Protein AF-A0A3D2Z974-F1 (afdb_monomer)

Structure (mmCIF, N/CA/C/O backbone):
data_AF-A0A3D2Z974-F1
#
_entry.id   AF-A0A3D2Z974-F1
#
loop_
_atom_site.group_PDB
_atom_site.id
_atom_site.type_symbol
_atom_site.label_atom_id
_atom_site.label_alt_id
_atom_site.label_comp_id
_atom_site.label_asym_id
_atom_site.label_entity_id
_atom_site.label_seq_id
_atom_site.pdbx_PDB_ins_code
_atom_site.Cartn_x
_atom_site.Cartn_y
_atom_site.Cartn_z
_atom_site.occupanc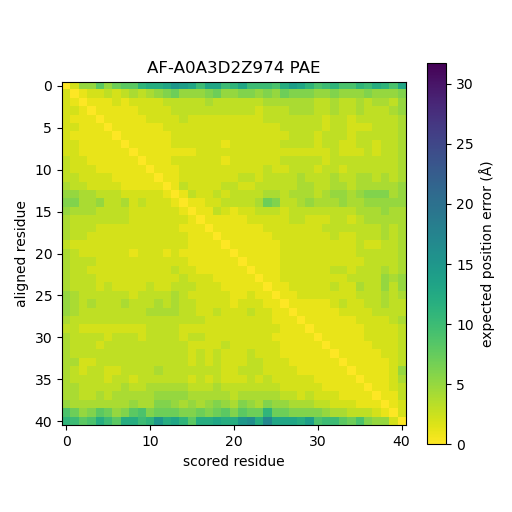y
_atom_site.B_iso_or_equiv
_atom_site.auth_seq_id
_atom_site.auth_comp_id
_atom_site.auth_asym_id
_atom_site.auth_atom_id
_atom_site.pdbx_PDB_model_num
ATOM 1 N N . MET A 1 1 ? -5.287 8.253 8.154 1.00 73.94 1 MET A N 1
ATOM 2 C CA . MET A 1 1 ? -5.312 8.377 6.674 1.00 73.94 1 MET A CA 1
ATOM 3 C C . MET A 1 1 ? -4.517 7.272 5.966 1.00 73.94 1 MET A C 1
ATOM 5 O O . MET A 1 1 ? -5.030 6.725 5.000 1.00 73.94 1 MET A O 1
ATOM 9 N N . GLU A 1 2 ? -3.319 6.891 6.438 1.00 85.19 2 GLU A N 1
ATOM 10 C CA . GLU A 1 2 ? -2.446 5.894 5.771 1.00 85.19 2 GLU A CA 1
ATOM 11 C C . GLU A 1 2 ? -3.122 4.537 5.483 1.00 85.19 2 GLU A C 1
ATOM 13 O O . GLU A 1 2 ? -3.047 4.050 4.357 1.00 85.19 2 GLU A O 1
ATOM 18 N N . ARG A 1 3 ? -3.884 3.979 6.439 1.00 87.88 3 ARG A N 1
ATOM 19 C CA . ARG A 1 3 ? -4.650 2.731 6.238 1.00 87.88 3 ARG A CA 1
ATOM 20 C C . ARG A 1 3 ? -5.558 2.774 5.010 1.00 87.88 3 ARG A C 1
ATOM 22 O O . ARG A 1 3 ? -5.559 1.833 4.229 1.00 87.88 3 ARG A O 1
ATOM 29 N N . LYS A 1 4 ? -6.295 3.873 4.809 1.00 91.19 4 LYS A N 1
ATOM 30 C CA . LYS A 1 4 ? -7.199 4.020 3.656 1.00 91.19 4 LYS A CA 1
ATOM 31 C C . LYS A 1 4 ? -6.434 4.030 2.332 1.00 91.19 4 LYS A C 1
ATOM 33 O O . LYS A 1 4 ? -6.906 3.432 1.378 1.00 91.19 4 LYS A O 1
ATOM 38 N N . ARG A 1 5 ? -5.251 4.657 2.279 1.00 91.88 5 ARG A N 1
ATOM 39 C CA . ARG A 1 5 ? -4.412 4.667 1.067 1.00 91.88 5 ARG A CA 1
ATOM 40 C C . ARG A 1 5 ? -3.910 3.272 0.711 1.00 91.88 5 ARG A C 1
ATOM 42 O O . ARG A 1 5 ? -3.965 2.897 -0.452 1.00 91.88 5 ARG A O 1
ATOM 49 N N . ILE A 1 6 ? -3.462 2.509 1.707 1.00 90.12 6 ILE A N 1
ATOM 50 C CA . ILE A 1 6 ? -2.989 1.135 1.497 1.00 90.12 6 ILE A CA 1
ATOM 51 C C . ILE A 1 6 ? -4.136 0.231 1.052 1.00 90.12 6 ILE A C 1
ATOM 53 O O . ILE A 1 6 ? -3.991 -0.475 0.063 1.00 90.12 6 ILE A O 1
ATOM 57 N N . VAL A 1 7 ? -5.290 0.304 1.719 1.00 91.94 7 VAL A N 1
ATOM 58 C CA . VAL A 1 7 ? -6.474 -0.483 1.342 1.00 91.94 7 VAL A CA 1
ATOM 59 C C . VAL A 1 7 ? -6.958 -0.122 -0.063 1.00 91.94 7 VAL A C 1
ATOM 61 O O . VAL A 1 7 ? -7.196 -1.024 -0.853 1.00 91.94 7 VAL A O 1
ATOM 64 N N . ALA A 1 8 ? -7.029 1.165 -0.411 1.00 93.62 8 ALA A N 1
ATOM 65 C CA . ALA A 1 8 ? -7.425 1.590 -1.752 1.00 93.62 8 ALA A CA 1
ATOM 66 C C . ALA A 1 8 ? -6.434 1.116 -2.826 1.00 93.62 8 ALA A C 1
ATOM 68 O O . ALA A 1 8 ? -6.851 0.636 -3.872 1.00 93.62 8 ALA A O 1
ATOM 69 N N . ALA A 1 9 ? -5.125 1.198 -2.570 1.00 93.44 9 ALA A N 1
ATOM 70 C CA . ALA A 1 9 ? -4.117 0.687 -3.499 1.00 93.44 9 ALA A CA 1
ATOM 71 C C . ALA A 1 9 ? -4.203 -0.838 -3.657 1.00 93.44 9 ALA A C 1
ATOM 73 O O . ALA A 1 9 ? -4.064 -1.343 -4.764 1.00 93.44 9 ALA A O 1
ATOM 74 N N 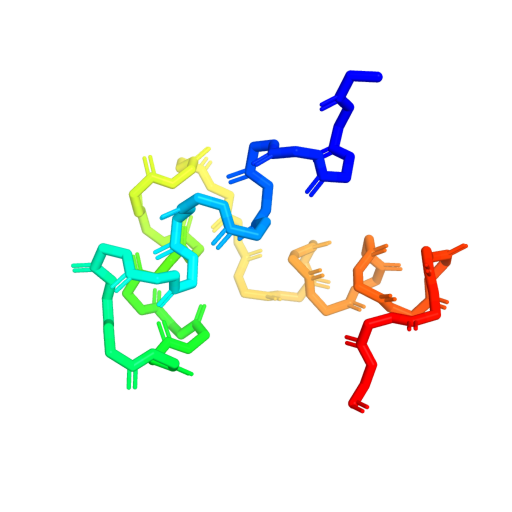. LEU A 1 10 ? -4.470 -1.571 -2.572 1.00 91.31 10 LEU A N 1
ATOM 75 C CA . LEU A 1 10 ? -4.702 -3.015 -2.627 1.00 91.31 10 LEU A CA 1
ATOM 76 C C . LEU A 1 10 ? -5.970 -3.346 -3.418 1.00 91.31 10 LEU A C 1
ATOM 78 O O . LEU A 1 10 ? -5.915 -4.228 -4.262 1.00 91.31 10 LEU A O 1
ATOM 82 N N . GLN A 1 11 ? -7.074 -2.626 -3.203 1.00 93.50 11 GLN A N 1
ATOM 83 C CA . GLN A 1 11 ? -8.316 -2.813 -3.961 1.00 93.50 11 GLN A CA 1
ATOM 84 C C . GLN A 1 11 ? -8.131 -2.506 -5.451 1.00 93.50 11 GLN A C 1
ATOM 86 O O . GLN A 1 11 ? -8.531 -3.304 -6.287 1.00 93.50 11 GLN A O 1
ATOM 91 N N . ASN A 1 12 ? -7.454 -1.405 -5.788 1.00 93.62 12 ASN A N 1
ATOM 92 C CA . ASN A 1 12 ? -7.151 -1.033 -7.175 1.00 93.62 12 ASN A CA 1
ATOM 93 C C . ASN A 1 12 ? -6.212 -2.024 -7.876 1.00 93.62 12 ASN A C 1
ATOM 95 O O . ASN A 1 12 ? -6.142 -2.046 -9.101 1.00 93.62 12 ASN A O 1
ATOM 99 N N . CYS A 1 13 ? -5.453 -2.795 -7.100 1.00 93.31 13 CYS A N 1
ATOM 100 C CA . CYS A 1 13 ? -4.496 -3.774 -7.592 1.00 93.31 13 CYS A CA 1
ATOM 101 C C . CYS A 1 13 ? -4.981 -5.221 -7.416 1.00 93.31 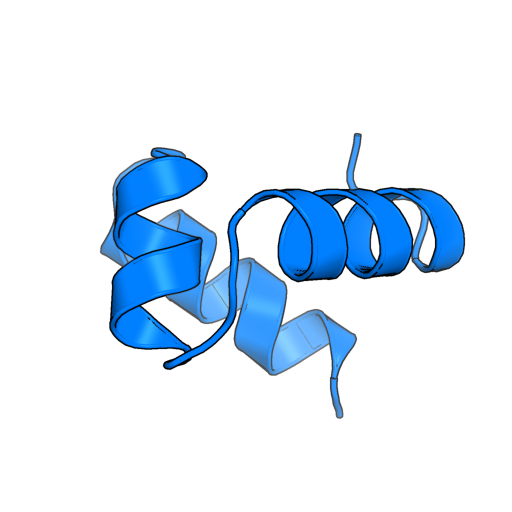13 CYS A C 1
ATOM 103 O O . CYS A 1 13 ? -4.147 -6.123 -7.475 1.00 93.31 13 CYS A O 1
ATOM 105 N N . ASP A 1 14 ? -6.270 -5.462 -7.145 1.00 90.06 14 ASP A N 1
ATOM 106 C CA . ASP A 1 14 ? -6.826 -6.813 -6.935 1.00 90.06 14 ASP A CA 1
ATOM 107 C C . ASP A 1 14 ? -6.080 -7.625 -5.850 1.00 90.06 14 ASP A C 1
ATOM 109 O O . ASP A 1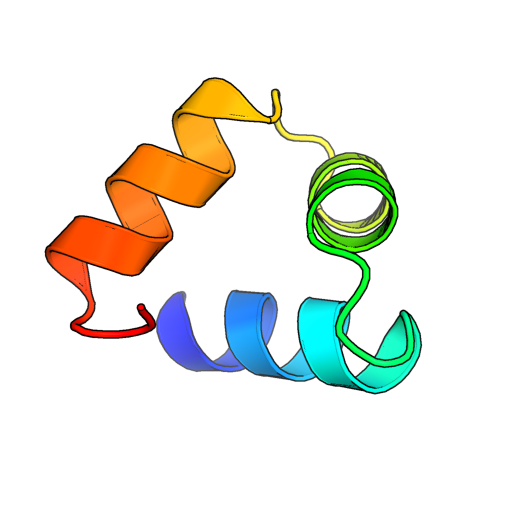 14 ? -5.800 -8.816 -5.963 1.00 90.06 14 ASP A O 1
ATOM 113 N N . GLY A 1 15 ? -5.655 -6.952 -4.780 1.00 85.31 15 GLY A N 1
ATOM 114 C CA . GLY A 1 15 ? -4.870 -7.549 -3.696 1.00 85.31 15 GLY A CA 1
ATOM 115 C C . GLY A 1 15 ? -3.388 -7.760 -4.026 1.00 85.31 15 GLY A C 1
ATOM 116 O O . GLY A 1 15 ? -2.626 -8.234 -3.176 1.00 85.31 15 GLY A O 1
ATOM 117 N N . ASN A 1 16 ? -2.919 -7.362 -5.213 1.00 91.19 16 ASN A N 1
ATOM 118 C CA . ASN A 1 16 ? -1.509 -7.441 -5.571 1.00 91.19 16 ASN A CA 1
ATOM 119 C C . ASN A 1 16 ? -0.687 -6.403 -4.794 1.00 91.19 16 ASN A C 1
ATOM 121 O O . ASN A 1 16 ? -0.515 -5.252 -5.198 1.00 91.19 16 ASN A O 1
ATOM 125 N N . ARG A 1 17 ? -0.108 -6.855 -3.679 1.00 90.25 17 ARG A N 1
ATOM 126 C CA . ARG A 1 17 ? 0.735 -6.059 -2.773 1.00 90.25 17 ARG A CA 1
ATOM 127 C C . ARG A 1 17 ? 1.926 -5.401 -3.488 1.00 90.25 17 ARG A C 1
ATOM 129 O O . ARG A 1 17 ? 2.333 -4.301 -3.126 1.00 90.25 17 ARG A O 1
ATOM 136 N N . THR A 1 18 ? 2.482 -6.031 -4.525 1.00 92.06 18 THR A N 1
ATOM 137 C CA . THR A 1 18 ? 3.618 -5.467 -5.279 1.00 92.06 18 THR A CA 1
ATOM 138 C C . THR A 1 18 ? 3.175 -4.322 -6.186 1.00 92.06 18 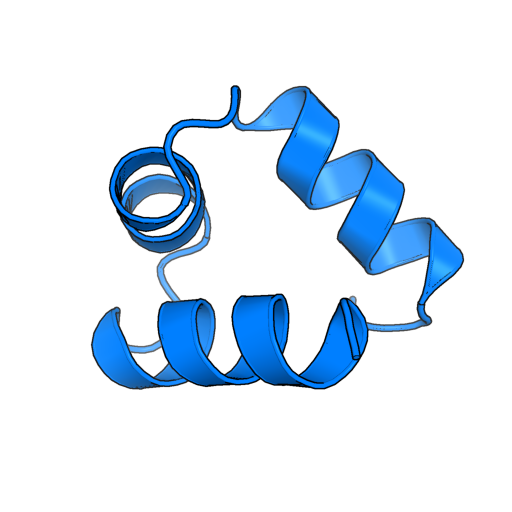THR A C 1
ATOM 140 O O . THR A 1 18 ? 3.841 -3.286 -6.239 1.00 92.06 18 THR A O 1
ATOM 143 N N . ALA A 1 19 ? 2.042 -4.485 -6.871 1.00 93.81 19 ALA A N 1
ATOM 144 C CA . ALA A 1 19 ? 1.451 -3.423 -7.677 1.00 93.81 19 ALA A CA 1
ATOM 145 C C . ALA A 1 19 ? 0.978 -2.259 -6.791 1.00 93.81 19 ALA A C 1
ATOM 147 O O . ALA A 1 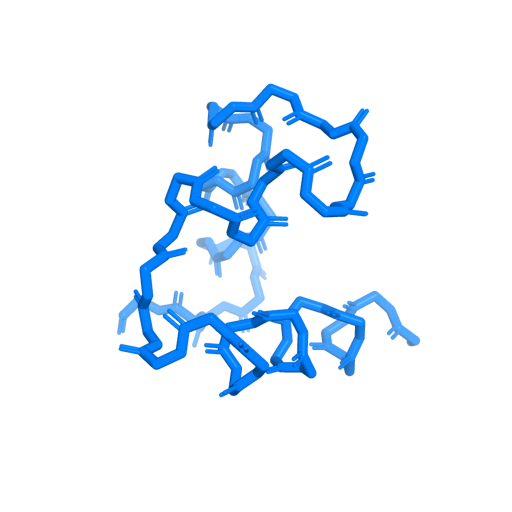19 ? 1.300 -1.111 -7.086 1.00 93.81 19 ALA A O 1
ATOM 148 N N . ALA A 1 20 ? 0.364 -2.551 -5.640 1.00 94.81 20 ALA A N 1
ATOM 149 C CA . ALA A 1 20 ? -0.040 -1.541 -4.665 1.00 94.81 20 ALA A CA 1
ATOM 150 C C . ALA A 1 20 ? 1.162 -0.743 -4.129 1.00 94.81 20 ALA A C 1
ATOM 152 O O . ALA A 1 20 ? 1.092 0.478 -4.006 1.00 94.81 20 ALA A O 1
ATOM 153 N N . ALA A 1 21 ? 2.297 -1.403 -3.863 1.00 94.12 21 ALA A N 1
ATOM 154 C CA . ALA A 1 21 ? 3.529 -0.726 -3.452 1.00 94.12 21 ALA A CA 1
ATOM 155 C C . ALA A 1 21 ? 4.044 0.228 -4.543 1.00 94.12 21 ALA A C 1
ATOM 157 O O . ALA A 1 21 ? 4.372 1.377 -4.245 1.00 94.12 21 ALA A O 1
ATOM 158 N N . ARG A 1 22 ? 4.047 -0.221 -5.809 1.00 94.25 22 ARG A N 1
ATOM 159 C CA . ARG A 1 22 ? 4.398 0.621 -6.965 1.00 94.25 22 ARG A CA 1
ATOM 160 C C . ARG A 1 22 ? 3.443 1.804 -7.120 1.00 94.25 22 ARG A C 1
ATOM 162 O O . ARG A 1 22 ? 3.912 2.923 -7.287 1.00 94.25 22 ARG A O 1
ATOM 169 N N . GLN A 1 23 ? 2.137 1.578 -6.997 1.00 93.25 23 GLN A N 1
ATOM 170 C CA . GLN A 1 23 ? 1.113 2.622 -7.075 1.00 93.25 23 GLN A CA 1
ATOM 171 C C . GLN A 1 23 ? 1.270 3.667 -5.962 1.00 93.25 23 GLN A C 1
ATOM 173 O O . GLN A 1 23 ? 1.045 4.853 -6.180 1.00 93.25 23 GLN A O 1
ATOM 178 N N . LEU A 1 24 ? 1.688 3.238 -4.770 1.00 91.06 24 LEU A N 1
ATOM 179 C CA . LEU A 1 24 ? 1.960 4.117 -3.634 1.00 91.06 24 LEU A CA 1
ATOM 180 C C . LEU A 1 24 ? 3.347 4.780 -3.688 1.00 91.06 24 LEU A C 1
ATOM 182 O O . LEU A 1 24 ? 3.660 5.575 -2.802 1.00 91.06 24 LEU A O 1
ATOM 186 N N . GLY A 1 25 ? 4.184 4.455 -4.680 1.00 94.62 25 GLY A N 1
ATOM 187 C CA . GLY A 1 25 ? 5.543 4.987 -4.809 1.00 94.62 25 GLY A CA 1
ATOM 188 C C . GLY A 1 25 ? 6.484 4.538 -3.688 1.00 94.62 25 GLY A C 1
ATOM 189 O O . GLY A 1 25 ? 7.441 5.236 -3.363 1.00 94.62 25 GLY A O 1
ATOM 190 N N . VAL A 1 26 ? 6.206 3.394 -3.056 1.00 93.56 26 VAL A N 1
ATOM 191 C CA . VAL A 1 26 ? 7.004 2.864 -1.944 1.00 93.56 26 VAL A CA 1
ATOM 192 C C . VAL A 1 26 ? 7.614 1.517 -2.294 1.00 93.56 26 VAL A C 1
ATOM 194 O O . VAL A 1 26 ? 7.073 0.722 -3.060 1.00 93.56 26 VAL A O 1
ATOM 197 N N . HIS A 1 27 ? 8.744 1.214 -1.665 1.00 94.94 27 HIS A N 1
ATOM 198 C CA . HIS A 1 27 ? 9.323 -0.117 -1.757 1.00 94.94 27 HIS A CA 1
ATOM 199 C C . HIS A 1 27 ? 8.392 -1.162 -1.123 1.00 94.94 27 HIS A C 1
ATOM 201 O O . HIS A 1 27 ? 7.765 -0.901 -0.092 1.00 94.94 27 HIS A O 1
ATOM 207 N N . ARG A 1 28 ? 8.363 -2.384 -1.674 1.00 91.69 28 ARG A N 1
ATOM 208 C CA . ARG A 1 28 ? 7.539 -3.497 -1.153 1.00 91.69 28 ARG A CA 1
ATOM 209 C C . ARG A 1 28 ? 7.727 -3.730 0.351 1.00 91.69 28 ARG A C 1
ATOM 211 O O . ARG A 1 28 ? 6.757 -3.921 1.071 1.00 91.69 28 ARG A O 1
ATOM 218 N N . ALA A 1 29 ? 8.967 -3.643 0.839 1.00 94.19 29 ALA A N 1
ATOM 219 C CA . ALA A 1 29 ? 9.297 -3.837 2.252 1.00 94.19 29 ALA A CA 1
ATOM 220 C C . ALA A 1 29 ? 8.669 -2.758 3.152 1.00 94.19 29 ALA A C 1
ATOM 222 O O . ALA A 1 29 ? 8.228 -3.047 4.263 1.00 94.19 29 ALA A O 1
ATOM 223 N N . THR A 1 30 ? 8.581 -1.522 2.656 1.00 93.31 30 THR A N 1
ATOM 224 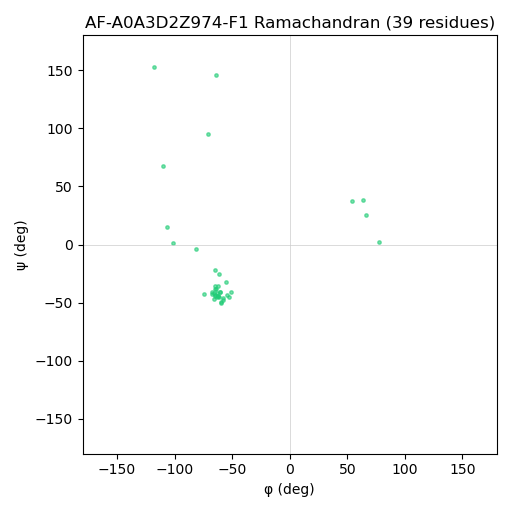C CA . THR A 1 30 ? 7.910 -0.418 3.348 1.00 93.31 30 THR A CA 1
ATOM 225 C C . THR A 1 30 ? 6.409 -0.657 3.415 1.00 93.31 30 THR A C 1
ATOM 227 O O . THR A 1 30 ? 5.819 -0.453 4.474 1.00 93.31 30 THR A O 1
ATOM 230 N N . LEU A 1 31 ? 5.799 -1.128 2.320 1.00 92.00 31 LEU A N 1
ATOM 231 C CA . LEU A 1 31 ? 4.382 -1.484 2.313 1.00 92.00 31 LEU A CA 1
ATOM 232 C C . LEU A 1 31 ? 4.093 -2.584 3.340 1.00 92.00 31 LEU A C 1
ATOM 234 O O . LEU A 1 31 ? 3.220 -2.390 4.177 1.00 92.00 31 LEU A O 1
ATOM 238 N N . TYR A 1 32 ? 4.873 -3.669 3.345 1.00 91.69 32 TYR A N 1
ATOM 239 C CA . TYR A 1 32 ? 4.721 -4.764 4.311 1.00 91.69 32 TYR A CA 1
ATOM 240 C C . TYR A 1 32 ? 4.838 -4.294 5.765 1.00 91.69 32 TYR A C 1
ATOM 242 O O . TYR A 1 32 ? 3.982 -4.619 6.582 1.00 91.69 32 TYR A O 1
ATOM 250 N N . ARG A 1 33 ? 5.838 -3.463 6.096 1.00 92.69 33 ARG A N 1
ATOM 251 C CA . ARG A 1 33 ? 5.967 -2.895 7.451 1.00 92.69 33 ARG A CA 1
ATOM 252 C C . ARG A 1 33 ? 4.758 -2.046 7.843 1.00 92.69 33 ARG A C 1
ATOM 254 O O . ARG A 1 33 ? 4.301 -2.119 8.981 1.00 92.69 33 ARG A O 1
ATOM 261 N N . ARG A 1 34 ? 4.234 -1.233 6.919 1.00 91.69 34 ARG A N 1
ATOM 262 C CA . ARG A 1 34 ? 3.028 -0.426 7.167 1.00 91.69 34 ARG A CA 1
ATOM 263 C C . ARG A 1 34 ? 1.792 -1.312 7.325 1.00 91.69 34 ARG A C 1
ATOM 265 O O . ARG A 1 34 ? 0.997 -1.053 8.217 1.00 91.69 34 ARG A O 1
ATOM 272 N N . MET A 1 35 ? 1.659 -2.352 6.506 1.00 91.06 35 MET A N 1
ATOM 273 C CA . MET A 1 35 ? 0.585 -3.345 6.570 1.00 91.06 35 MET A CA 1
ATOM 274 C C . MET A 1 35 ? 0.572 -4.075 7.918 1.00 91.06 35 MET A C 1
ATOM 276 O O . MET A 1 35 ? -0.448 -4.033 8.599 1.00 91.06 35 MET A O 1
ATOM 280 N N . GLN A 1 36 ? 1.717 -4.596 8.376 1.00 91.81 36 GLN A N 1
ATOM 281 C CA . GLN A 1 36 ? 1.856 -5.191 9.713 1.00 91.81 36 GLN A CA 1
ATOM 282 C C . GLN A 1 36 ? 1.500 -4.204 10.828 1.00 91.81 36 GLN A C 1
ATOM 284 O O . GLN A 1 36 ? 0.706 -4.523 11.708 1.00 91.81 36 GLN A O 1
ATOM 289 N N . LYS A 1 37 ? 2.031 -2.974 10.776 1.00 91.44 37 LYS A N 1
ATOM 290 C CA . LYS A 1 37 ? 1.749 -1.943 11.790 1.00 91.44 37 LYS A CA 1
ATOM 291 C C . LYS A 1 37 ? 0.263 -1.566 11.859 1.00 91.44 37 LYS A C 1
ATOM 293 O O . LYS A 1 37 ? -0.199 -1.080 12.885 1.00 91.44 37 LYS A O 1
ATOM 298 N N . LEU A 1 38 ? -0.470 -1.752 10.763 1.00 88.12 38 LEU A N 1
ATOM 299 C CA . LEU A 1 38 ? -1.887 -1.416 10.636 1.00 88.12 38 LEU A CA 1
ATOM 300 C C . LEU A 1 38 ? -2.820 -2.629 10.771 1.00 88.12 38 LEU A C 1
ATOM 302 O O . LEU A 1 38 ? -4.032 -2.445 10.641 1.00 88.12 38 LEU A O 1
ATOM 306 N N . GLY A 1 39 ? -2.284 -3.834 11.003 1.00 87.69 39 GLY A N 1
ATOM 307 C CA . GLY A 1 39 ? -3.066 -5.072 11.083 1.00 87.69 39 GLY A CA 1
ATOM 308 C C . GLY A 1 39 ? -3.766 -5.429 9.768 1.00 87.69 39 GLY A C 1
ATOM 309 O O . GLY A 1 39 ? -4.927 -5.826 9.774 1.00 87.69 39 GLY A O 1
ATOM 310 N N . ILE A 1 40 ? -3.096 -5.190 8.639 1.00 81.81 40 ILE A N 1
ATOM 311 C CA . ILE A 1 40 ? -3.551 -5.535 7.287 1.00 81.81 40 ILE A CA 1
ATOM 312 C C . ILE A 1 40 ? -2.653 -6.680 6.795 1.00 81.81 40 ILE A C 1
ATOM 314 O O . ILE A 1 40 ? -1.805 -6.453 5.939 1.00 81.81 40 ILE A O 1
ATOM 318 N N . ASP A 1 41 ? -2.739 -7.862 7.395 1.00 65.88 41 ASP A N 1
ATOM 319 C CA . ASP A 1 41 ? -2.036 -9.065 6.918 1.00 65.88 41 ASP A CA 1
ATOM 320 C C . ASP A 1 41 ? -3.041 -10.043 6.304 1.00 65.88 41 ASP A C 1
ATOM 322 O O . ASP A 1 41 ? -4.060 -10.300 6.986 1.00 65.88 41 ASP A O 1
#

pLDDT: mean 90.47, std 5.48, range [65.88, 94.94]

Secondary structure (DSSP, 8-state):
-HHHHHHHHHHHTTT-HHHHHHHTTS-HHHHHHHHHHTT--

Mean predicted aligned error: 2.9 Å

Solvent-accessible surface area (backbone atoms only — not comparable to full-atom values): 2372 Å² total; per-residue (Å²): 113,67,69,57,54,5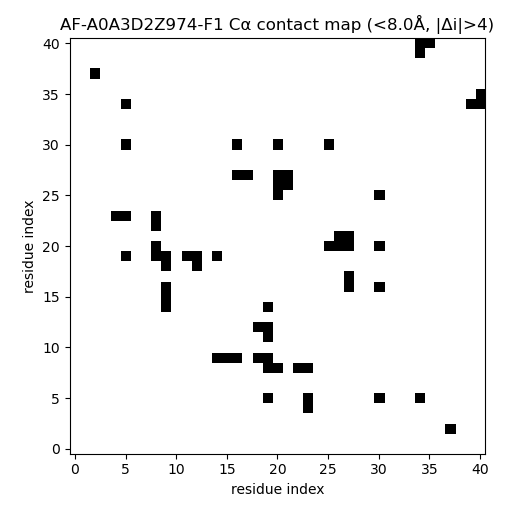4,51,50,32,22,62,77,37,78,64,33,60,64,55,20,13,57,76,69,74,42,56,55,69,57,44,51,53,52,25,59,77,67,73,60,125

Foldseek 3Di:
DVVVLLVVLCVVVVNPLCSSCVVVVHDSVVSVVVCVVVVND

Nearest PDB structures (foldseek):
  1f36-assembly1_B  TM=9.780E-01  e=1.876E-02  Escherichia coli
  1etv-assembly1_B  TM=9.756E-01  e=3.146E-02  Escherichia coli
  1etq-assembly2_C  TM=9.845E-01  e=4.945E-02  Escherichia coli
  1ety-assembly1_B  TM=9.806E-01  e=4.636E-02  Escherichia coli
  1etk-assembly1_B  TM=9.801E-01  e=6.003E-02  Escherichia coli

Radius of gyration: 8.67 Å; Cα contacts (8 Å, |Δi|>4): 32; chains: 1; bounding box: 18×17×20 Å

Sequence (41 aa):
MERKRIVAALQ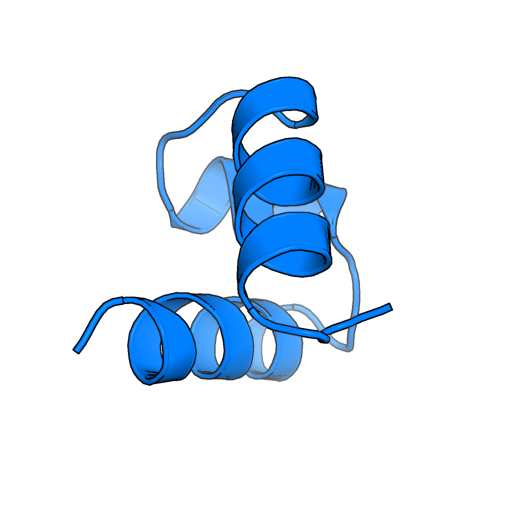NCDGNRTAAARQLGVHRATLYRRMQKLGID